Protein AF-A0A3A8WN65-F1 (afdb_monomer_lite)

Secondary structure (DSSP, 8-state):
--EEE-HHHHHHTT-----SS-HHHHHHHHHHHHHTPEEE-S-HHHHTTSTT--EE---

Structure (mmCIF, N/CA/C/O backbone):
data_AF-A0A3A8WN65-F1
#
_entry.id   AF-A0A3A8WN65-F1
#
loop_
_atom_site.group_PDB
_atom_site.id
_atom_site.type_symbol
_atom_site.label_atom_id
_atom_site.label_alt_id
_atom_site.label_comp_id
_atom_site.label_asym_id
_atom_site.label_entity_id
_atom_site.label_seq_id
_atom_site.pdbx_PDB_ins_code
_atom_site.Cartn_x
_atom_site.Cartn_y
_atom_site.Cartn_z
_atom_site.occupancy
_atom_site.B_iso_or_equiv
_atom_site.auth_seq_id
_atom_site.auth_comp_id
_atom_site.auth_asym_id
_atom_site.auth_atom_id
_atom_site.pdbx_PDB_model_num
ATOM 1 N N . MET A 1 1 ? -13.386 -10.703 8.371 1.00 58.97 1 MET A N 1
ATOM 2 C CA . MET A 1 1 ? -12.797 -9.598 7.576 1.00 58.97 1 MET A CA 1
ATOM 3 C C . MET A 1 1 ? -11.663 -10.160 6.725 1.00 58.97 1 MET A C 1
ATOM 5 O O . MET A 1 1 ? -11.063 -11.136 7.156 1.00 58.97 1 MET A O 1
ATOM 9 N N . LYS A 1 2 ? -11.419 -9.626 5.517 1.00 77.69 2 LYS A N 1
ATOM 10 C CA . LYS A 1 2 ? -10.347 -10.097 4.617 1.00 77.69 2 LYS A CA 1
ATOM 11 C C . LYS A 1 2 ? -9.188 -9.100 4.651 1.00 77.69 2 LYS A C 1
ATOM 13 O O . LYS A 1 2 ? -9.405 -7.919 4.392 1.00 77.69 2 LYS A O 1
ATOM 18 N N . TYR A 1 3 ? -7.999 -9.593 4.971 1.00 81.69 3 TYR A N 1
ATOM 19 C CA . TYR A 1 3 ? -6.775 -8.807 5.110 1.00 81.69 3 TYR A CA 1
ATOM 20 C C . TYR A 1 3 ? -5.786 -9.184 4.010 1.00 81.69 3 TYR A C 1
ATOM 22 O O . TYR A 1 3 ? -5.783 -10.330 3.553 1.00 81.69 3 TYR A O 1
ATOM 30 N N . MET A 1 4 ? -4.954 -8.233 3.595 1.00 81.44 4 MET A N 1
ATOM 31 C CA . MET A 1 4 ? -3.819 -8.493 2.713 1.00 81.44 4 MET A CA 1
ATOM 32 C C . MET A 1 4 ? -2.531 -8.050 3.392 1.00 81.44 4 MET A C 1
ATOM 34 O O . MET A 1 4 ? -2.383 -6.887 3.750 1.00 81.44 4 MET A O 1
ATOM 38 N N . LEU A 1 5 ? -1.616 -8.993 3.582 1.00 81.06 5 LEU A N 1
ATOM 39 C CA . LEU A 1 5 ? -0.278 -8.716 4.087 1.00 81.06 5 LEU A CA 1
ATOM 40 C C . LEU A 1 5 ? 0.571 -8.198 2.929 1.00 81.06 5 LEU A C 1
ATOM 42 O O . LEU A 1 5 ? 0.502 -8.741 1.823 1.00 81.06 5 LEU A O 1
ATOM 46 N N . ASP A 1 6 ? 1.341 -7.143 3.161 1.00 77.31 6 ASP A N 1
ATOM 47 C CA . ASP A 1 6 ? 2.251 -6.644 2.138 1.00 77.31 6 ASP A CA 1
ATOM 48 C C . ASP A 1 6 ? 3.503 -7.536 1.997 1.00 77.31 6 ASP A C 1
ATOM 50 O O . ASP A 1 6 ? 3.846 -8.330 2.879 1.00 77.31 6 ASP A O 1
ATOM 54 N N . THR A 1 7 ? 4.204 -7.402 0.870 1.00 65.56 7 THR A N 1
ATOM 55 C CA . THR A 1 7 ? 5.373 -8.210 0.520 1.00 65.56 7 THR A CA 1
ATOM 56 C C . THR A 1 7 ? 6.511 -7.986 1.508 1.00 65.56 7 THR A C 1
ATOM 58 O O . THR A 1 7 ? 7.215 -8.941 1.816 1.00 65.56 7 THR A O 1
ATOM 61 N N . ASN A 1 8 ? 6.663 -6.784 2.072 1.00 65.12 8 ASN A N 1
ATOM 62 C CA . ASN A 1 8 ? 7.667 -6.516 3.098 1.00 65.12 8 ASN A CA 1
ATOM 63 C C . ASN A 1 8 ? 7.313 -7.189 4.427 1.00 65.12 8 ASN A C 1
ATOM 65 O O . ASN A 1 8 ? 8.222 -7.682 5.081 1.00 65.12 8 ASN A O 1
ATOM 69 N N . THR A 1 9 ? 6.037 -7.305 4.809 1.00 61.81 9 THR A N 1
ATOM 70 C CA . THR A 1 9 ? 5.617 -8.110 5.978 1.00 61.81 9 THR A CA 1
ATOM 71 C C . THR A 1 9 ? 5.830 -9.611 5.739 1.00 61.81 9 THR A C 1
ATOM 73 O O . THR A 1 9 ? 6.321 -10.320 6.619 1.00 61.81 9 THR A O 1
ATOM 76 N N . CYS A 1 10 ? 5.566 -10.103 4.524 1.00 58.09 10 CYS A N 1
ATOM 77 C CA . CYS A 1 10 ? 5.888 -11.482 4.133 1.00 58.09 10 CYS A CA 1
ATOM 78 C C . CYS A 1 10 ? 7.404 -11.754 4.146 1.00 58.09 10 CYS A C 1
ATOM 80 O O . CYS A 1 10 ? 7.850 -12.813 4.585 1.00 58.09 10 CYS A O 1
ATOM 82 N N . ILE A 1 11 ? 8.201 -10.784 3.698 1.00 61.31 11 ILE A N 1
ATOM 83 C CA . ILE A 1 11 ? 9.665 -10.826 3.716 1.00 61.31 11 ILE A CA 1
ATOM 84 C C . ILE A 1 11 ? 10.214 -10.566 5.125 1.00 61.31 11 ILE A C 1
ATOM 86 O O . ILE A 1 11 ? 11.284 -11.064 5.445 1.00 61.31 11 ILE A O 1
ATOM 90 N N . PHE A 1 12 ? 9.506 -9.872 6.018 1.00 52.91 12 PHE A N 1
ATOM 91 C CA . PHE A 1 12 ? 9.900 -9.699 7.422 1.00 52.91 12 PHE A CA 1
ATOM 92 C C . PHE A 1 12 ? 9.886 -11.036 8.173 1.00 52.91 12 PHE A C 1
ATOM 94 O O . PHE A 1 12 ? 10.749 -11.276 9.014 1.00 52.91 12 PHE A O 1
ATOM 101 N N . ALA A 1 13 ? 9.015 -11.969 7.775 1.00 54.94 13 ALA A N 1
ATOM 102 C CA . ALA A 1 13 ? 9.124 -13.367 8.186 1.00 54.94 13 ALA A CA 1
ATOM 103 C C . ALA A 1 13 ? 10.378 -14.084 7.618 1.00 54.94 13 ALA A C 1
ATOM 105 O O . ALA A 1 13 ? 10.664 -15.206 8.033 1.00 54.94 13 ALA A O 1
ATOM 106 N N . MET A 1 14 ? 11.134 -13.474 6.684 1.00 46.03 14 MET A N 1
ATOM 107 C CA . MET A 1 14 ? 12.219 -14.127 5.926 1.00 46.03 14 MET A CA 1
ATOM 108 C C . MET A 1 14 ? 13.551 -13.371 5.643 1.00 46.03 14 MET A C 1
ATOM 110 O O . MET A 1 14 ? 14.453 -14.085 5.216 1.00 46.03 14 MET A O 1
ATOM 114 N N . LYS A 1 15 ? 13.767 -12.056 5.889 1.00 44.09 15 LYS A N 1
ATOM 115 C CA . LYS A 1 15 ? 15.065 -11.285 5.978 1.00 44.09 15 LYS A CA 1
ATOM 116 C C . LYS A 1 15 ? 15.027 -9.860 5.366 1.00 44.09 15 LYS A C 1
ATOM 118 O O . LYS A 1 15 ? 14.266 -9.571 4.461 1.00 44.09 15 LYS A O 1
ATOM 123 N N . GLN A 1 16 ? 15.925 -8.988 5.856 1.00 51.28 16 GLN A N 1
ATOM 124 C CA . GLN A 1 16 ? 15.989 -7.515 5.692 1.00 51.28 16 GLN A CA 1
ATOM 125 C C . GLN A 1 16 ? 16.600 -6.957 4.378 1.00 51.28 16 GLN A C 1
ATOM 127 O O . GLN A 1 16 ? 17.669 -7.413 3.973 1.00 51.28 16 GLN A O 1
ATOM 132 N N . LYS A 1 17 ? 16.039 -5.851 3.844 1.00 39.94 17 LYS A N 1
ATOM 133 C CA . LYS A 1 17 ? 16.650 -4.499 3.620 1.00 39.94 17 LYS A CA 1
ATOM 134 C C . LYS A 1 17 ? 15.747 -3.611 2.730 1.00 39.94 17 LYS A C 1
ATOM 136 O O . LYS A 1 17 ? 15.084 -4.123 1.840 1.00 39.94 17 LYS A O 1
ATOM 141 N N . GLY A 1 18 ? 15.732 -2.295 2.993 1.00 51.72 18 GLY A N 1
ATOM 142 C CA . GLY A 1 18 ? 14.700 -1.340 2.541 1.00 51.72 18 GLY A CA 1
ATOM 143 C C . GLY A 1 18 ? 15.006 -0.438 1.332 1.00 51.72 18 GLY A C 1
ATOM 144 O O . GLY A 1 18 ? 16.163 -0.238 0.958 1.00 51.72 18 GLY A O 1
ATOM 145 N N . ILE A 1 19 ? 13.924 0.124 0.766 1.00 46.69 19 ILE A N 1
ATOM 146 C CA . ILE A 1 19 ? 13.835 1.120 -0.325 1.00 46.69 19 ILE A CA 1
ATOM 147 C C . ILE A 1 19 ? 12.538 1.949 -0.094 1.00 46.69 19 ILE A C 1
ATOM 149 O O . ILE A 1 19 ? 11.568 1.339 0.326 1.00 46.69 19 ILE A O 1
ATOM 153 N N . PRO A 1 20 ? 12.459 3.272 -0.384 1.00 57.88 20 PRO A N 1
ATOM 154 C CA . PRO A 1 20 ? 11.456 4.215 0.179 1.00 57.88 20 PRO A CA 1
ATOM 155 C C . PRO A 1 20 ? 9.988 4.162 -0.328 1.00 57.88 20 PRO A C 1
ATOM 157 O O . PRO A 1 20 ? 9.235 5.115 -0.086 1.00 57.88 20 PRO A O 1
ATOM 160 N N . ILE A 1 21 ? 9.640 3.130 -1.096 1.00 65.38 21 ILE A N 1
ATOM 161 C CA . ILE A 1 21 ? 8.336 2.593 -1.549 1.00 65.38 21 ILE A CA 1
ATOM 162 C C . ILE A 1 21 ? 8.681 1.802 -2.794 1.00 65.38 21 ILE A C 1
ATOM 164 O O . ILE A 1 21 ? 9.041 2.367 -3.834 1.00 65.38 21 ILE A O 1
ATOM 168 N N . GLY A 1 22 ? 8.644 0.483 -2.675 1.00 73.50 22 GLY A N 1
ATOM 169 C CA . GLY A 1 22 ? 8.970 -0.374 -3.795 1.00 73.50 22 GLY A CA 1
ATOM 170 C C . GLY A 1 22 ? 7.910 -0.261 -4.897 1.00 73.50 22 GLY A C 1
ATOM 171 O O . GLY A 1 22 ? 6.726 -0.074 -4.605 1.00 73.50 22 GLY A O 1
ATOM 172 N N . PRO A 1 23 ? 8.275 -0.478 -6.173 1.00 75.88 23 PRO A N 1
ATOM 173 C CA . PRO A 1 23 ? 7.285 -0.703 -7.231 1.00 75.88 23 PRO A CA 1
ATOM 174 C C . PRO A 1 23 ? 6.308 -1.836 -6.866 1.00 75.88 23 PRO A C 1
ATOM 176 O O . PRO A 1 23 ? 5.145 -1.806 -7.259 1.00 75.88 23 PRO A O 1
ATOM 179 N N . MET A 1 24 ? 6.753 -2.796 -6.048 1.00 80.56 24 MET A N 1
ATOM 180 C CA . MET A 1 24 ? 5.906 -3.848 -5.494 1.00 80.56 24 MET A CA 1
ATOM 181 C C . MET A 1 24 ? 4.844 -3.306 -4.527 1.00 80.56 24 MET A C 1
ATOM 183 O O . MET A 1 24 ? 3.679 -3.671 -4.645 1.00 80.56 24 MET A O 1
ATOM 187 N N . ASP A 1 25 ? 5.200 -2.395 -3.619 1.00 83.69 25 ASP A N 1
ATOM 188 C CA . ASP A 1 25 ? 4.261 -1.829 -2.640 1.00 83.69 25 ASP A CA 1
ATOM 189 C C . ASP A 1 25 ? 3.149 -1.030 -3.317 1.00 83.69 25 ASP A C 1
ATOM 191 O O . ASP A 1 25 ? 1.994 -1.056 -2.889 1.00 83.69 25 ASP A O 1
ATOM 195 N N . MET A 1 26 ? 3.460 -0.405 -4.454 1.00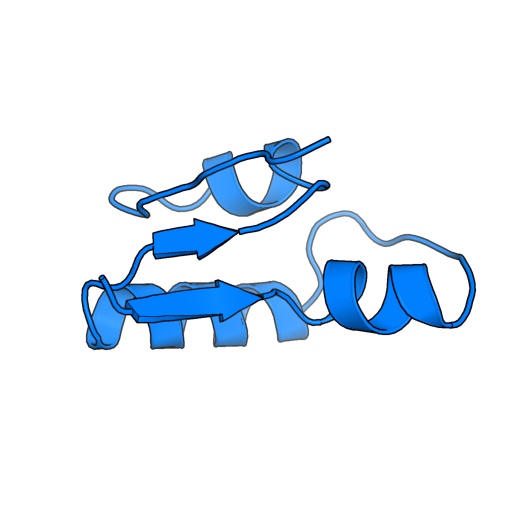 82.06 26 MET A N 1
ATOM 196 C CA . MET A 1 26 ? 2.462 0.259 -5.286 1.00 82.06 26 MET A CA 1
ATOM 197 C C . MET A 1 26 ? 1.468 -0.733 -5.915 1.00 82.06 26 MET A C 1
ATOM 199 O O . MET A 1 26 ? 0.270 -0.437 -5.975 1.00 82.06 26 MET A O 1
ATOM 203 N N . LEU A 1 27 ? 1.923 -1.920 -6.337 1.00 85.12 27 LEU A N 1
ATOM 204 C CA . LEU A 1 27 ? 1.041 -2.986 -6.834 1.00 85.12 27 LEU A CA 1
ATOM 205 C C . LEU A 1 27 ? 0.138 -3.532 -5.722 1.00 85.12 27 LEU A C 1
ATOM 207 O O . LEU A 1 27 ? -1.063 -3.698 -5.938 1.00 85.12 27 LEU A O 1
ATOM 211 N N . ILE A 1 28 ? 0.682 -3.743 -4.523 1.00 87.44 28 ILE A N 1
ATOM 212 C CA . ILE A 1 28 ? -0.080 -4.199 -3.350 1.00 87.44 28 ILE A CA 1
ATOM 213 C C . ILE A 1 28 ? -1.133 -3.161 -2.967 1.00 87.44 28 ILE A C 1
ATOM 215 O O . ILE A 1 28 ? -2.303 -3.507 -2.811 1.00 87.44 28 ILE A O 1
ATOM 219 N N . ALA A 1 29 ? -0.748 -1.886 -2.866 1.00 86.06 29 ALA A N 1
ATOM 220 C CA . ALA A 1 29 ? -1.665 -0.799 -2.543 1.00 86.06 29 ALA A CA 1
ATOM 221 C C . ALA A 1 29 ? -2.785 -0.673 -3.586 1.00 86.06 29 ALA A C 1
ATOM 223 O O . ALA A 1 29 ? -3.956 -0.538 -3.228 1.00 86.06 29 ALA A O 1
ATOM 224 N N . SER A 1 30 ? -2.445 -0.783 -4.873 1.00 86.00 30 SER A N 1
ATOM 225 C CA . SER A 1 30 ? -3.422 -0.752 -5.968 1.00 86.00 30 SER A CA 1
ATOM 226 C C . SER A 1 30 ? -4.391 -1.933 -5.897 1.00 86.00 30 SER A C 1
ATOM 228 O O . SER A 1 30 ? -5.600 -1.746 -6.029 1.00 86.00 30 SER A O 1
ATOM 230 N N . HIS A 1 31 ? -3.886 -3.138 -5.627 1.00 89.56 31 HIS A N 1
ATOM 231 C CA . HIS A 1 31 ? -4.707 -4.340 -5.492 1.00 89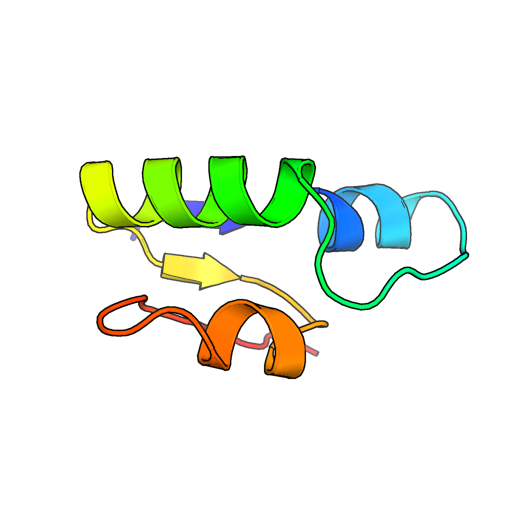.56 31 HIS A CA 1
ATOM 232 C C . HIS A 1 31 ? -5.616 -4.282 -4.254 1.00 89.56 31 HIS A C 1
ATOM 234 O O . HIS A 1 31 ? -6.807 -4.576 -4.344 1.00 89.56 31 HIS A O 1
ATOM 240 N N . ALA A 1 32 ? -5.094 -3.826 -3.111 1.00 89.94 32 ALA A N 1
ATOM 241 C 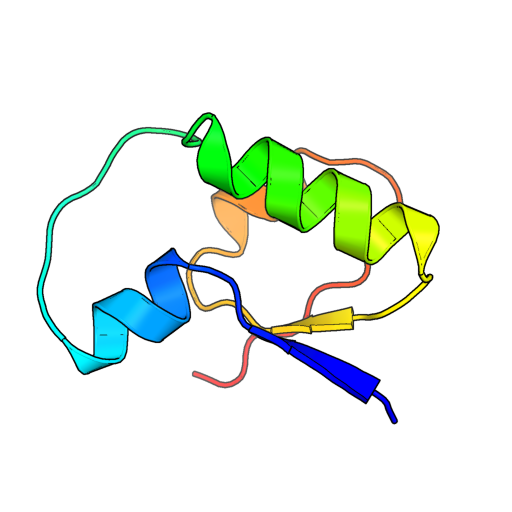CA . ALA A 1 32 ? -5.867 -3.669 -1.880 1.00 89.94 32 ALA A CA 1
ATOM 242 C C . ALA A 1 32 ? -6.997 -2.655 -2.057 1.00 89.94 32 ALA A C 1
ATOM 244 O O . ALA A 1 32 ? -8.134 -2.902 -1.654 1.00 89.94 32 ALA A O 1
ATOM 245 N N . LYS A 1 33 ? -6.689 -1.530 -2.713 1.00 88.31 33 LYS A N 1
ATOM 246 C CA . LYS A 1 33 ? -7.653 -0.477 -3.025 1.00 88.31 33 LYS A CA 1
ATOM 247 C C . LYS A 1 33 ? -8.729 -0.964 -3.991 1.00 88.31 33 LYS A C 1
ATOM 249 O O . LYS A 1 33 ? -9.902 -0.707 -3.744 1.00 88.31 33 LYS A O 1
ATOM 254 N N . ALA A 1 34 ? -8.351 -1.700 -5.037 1.00 89.38 34 ALA A N 1
ATOM 255 C CA . ALA A 1 34 ? -9.300 -2.287 -5.984 1.00 89.38 34 ALA A CA 1
ATOM 256 C C . ALA A 1 34 ? -10.261 -3.282 -5.311 1.00 89.38 34 ALA A C 1
ATOM 258 O O . ALA A 1 34 ? -11.432 -3.346 -5.672 1.00 89.38 34 ALA A O 1
ATOM 259 N N . LEU A 1 35 ? -9.783 -4.028 -4.310 1.00 90.69 35 LEU A N 1
ATOM 260 C CA . LEU A 1 35 ? -10.588 -4.992 -3.555 1.00 90.69 35 LEU A CA 1
ATOM 261 C C . LEU A 1 35 ? -11.282 -4.402 -2.314 1.00 90.69 35 LEU A C 1
ATOM 263 O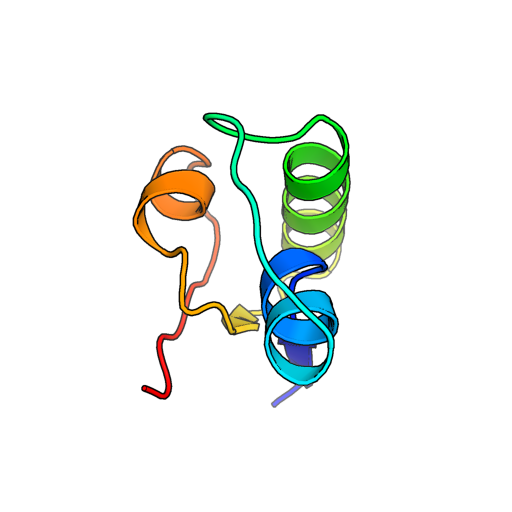 O . LEU A 1 35 ? -12.074 -5.096 -1.677 1.00 90.69 35 LEU A O 1
ATOM 267 N N . GLY A 1 36 ? -10.986 -3.155 -1.938 1.00 90.94 36 GLY A N 1
ATOM 268 C CA . GLY A 1 36 ? -11.523 -2.514 -0.732 1.00 90.94 36 GLY A CA 1
ATOM 269 C C . GLY A 1 36 ? -11.111 -3.186 0.587 1.00 90.94 36 GLY A C 1
ATOM 270 O O . GLY A 1 36 ? -11.816 -3.043 1.593 1.00 90.94 36 GLY A O 1
ATOM 271 N N . ILE A 1 37 ? -10.001 -3.927 0.584 1.00 91.81 37 ILE A N 1
ATOM 272 C CA . ILE A 1 37 ? -9.506 -4.705 1.729 1.00 91.81 37 ILE A CA 1
ATOM 273 C C . ILE A 1 37 ? -8.471 -3.928 2.544 1.00 91.81 37 ILE A C 1
ATOM 275 O O . ILE A 1 37 ? -7.829 -3.003 2.047 1.00 91.81 37 ILE A O 1
ATOM 279 N N . THR A 1 38 ? -8.315 -4.315 3.808 1.00 91.38 38 THR A N 1
ATOM 280 C CA . THR A 1 38 ? -7.332 -3.715 4.714 1.00 91.38 38 THR A CA 1
ATOM 281 C C . THR A 1 38 ? -5.958 -4.331 4.486 1.00 91.38 38 THR A C 1
ATOM 283 O O . THR A 1 38 ? -5.823 -5.559 4.474 1.00 91.38 38 THR A O 1
ATOM 286 N N . ILE A 1 39 ? -4.943 -3.483 4.323 1.00 90.62 39 ILE A N 1
ATOM 287 C CA . ILE A 1 39 ? -3.548 -3.910 4.348 1.00 90.62 39 ILE A CA 1
ATOM 288 C C . ILE A 1 39 ? -3.090 -4.008 5.795 1.00 90.62 39 ILE A C 1
ATOM 290 O O . ILE A 1 39 ? -3.236 -3.053 6.553 1.00 90.62 39 ILE A O 1
ATOM 294 N N . VAL A 1 40 ? -2.504 -5.145 6.148 1.00 89.31 40 VAL A N 1
ATOM 295 C CA . VAL A 1 40 ? -1.807 -5.323 7.422 1.00 89.31 40 VAL A CA 1
ATOM 296 C C . VAL A 1 40 ? -0.315 -5.225 7.141 1.00 89.31 40 VAL A C 1
ATOM 298 O O . VAL A 1 40 ? 0.215 -6.016 6.357 1.00 89.31 40 VAL A O 1
ATOM 301 N N . THR A 1 41 ? 0.343 -4.225 7.723 1.00 85.50 41 THR A N 1
ATOM 302 C CA . THR A 1 41 ? 1.756 -3.933 7.458 1.00 85.50 41 THR A CA 1
ATOM 303 C C . THR A 1 41 ? 2.434 -3.276 8.648 1.00 85.50 41 THR A C 1
ATOM 305 O O . THR A 1 41 ? 1.872 -2.364 9.244 1.00 85.50 41 THR A O 1
ATOM 308 N N . ASN A 1 42 ? 3.681 -3.665 8.923 1.00 83.25 42 ASN A N 1
ATOM 309 C CA . ASN A 1 42 ? 4.540 -2.959 9.882 1.00 83.25 42 ASN A CA 1
ATOM 310 C C . ASN A 1 42 ? 5.269 -1.752 9.236 1.00 83.25 42 ASN A C 1
ATOM 312 O O . ASN A 1 42 ? 5.929 -0.963 9.907 1.00 83.25 42 ASN A O 1
ATOM 316 N N . ASN A 1 43 ? 5.161 -1.578 7.910 1.00 80.69 43 ASN A N 1
ATOM 317 C CA . ASN A 1 43 ? 5.717 -0.436 7.174 1.00 80.69 43 ASN A CA 1
ATOM 318 C C . ASN A 1 43 ? 4.630 0.603 6.857 1.00 80.69 43 ASN A C 1
ATOM 320 O O . ASN A 1 43 ? 4.490 1.086 5.728 1.00 80.69 43 ASN A O 1
ATOM 324 N N . THR A 1 44 ? 3.819 0.953 7.861 1.00 83.38 44 THR A N 1
ATOM 325 C CA . THR A 1 44 ? 2.654 1.832 7.658 1.00 83.38 44 THR A CA 1
ATOM 326 C C . THR A 1 44 ? 3.022 3.188 7.056 1.00 83.38 44 THR A C 1
ATOM 328 O O . THR A 1 44 ? 2.215 3.772 6.338 1.00 83.38 44 THR A O 1
ATOM 331 N N . ASN A 1 45 ? 4.236 3.690 7.295 1.00 83.94 45 ASN A N 1
ATOM 332 C CA . ASN A 1 45 ? 4.709 4.980 6.780 1.00 83.94 45 ASN A CA 1
ATOM 333 C C . ASN A 1 45 ? 4.773 5.047 5.251 1.00 83.94 45 ASN A C 1
ATOM 335 O O . ASN A 1 45 ? 4.589 6.123 4.677 1.00 83.94 45 ASN A O 1
ATOM 339 N N . GLU A 1 46 ? 5.009 3.919 4.591 1.00 83.38 46 GLU A N 1
ATOM 340 C CA . GLU A 1 46 ? 5.024 3.847 3.136 1.00 83.38 46 GLU A CA 1
ATOM 341 C C . GLU A 1 46 ? 3.605 3.821 2.570 1.00 83.38 46 GLU A C 1
ATOM 343 O O . GLU A 1 46 ? 3.217 4.675 1.769 1.00 83.38 46 GLU A O 1
ATOM 348 N N . PHE A 1 47 ? 2.767 2.925 3.079 1.00 85.00 47 PHE A N 1
ATOM 349 C CA . PHE A 1 47 ? 1.399 2.778 2.593 1.00 85.00 47 PHE A CA 1
ATOM 350 C C . PHE A 1 47 ? 0.485 3.960 2.948 1.00 85.00 47 PHE A C 1
ATOM 352 O O . PHE A 1 47 ? -0.448 4.250 2.197 1.00 85.00 47 PHE A O 1
ATOM 359 N N . LYS A 1 48 ? 0.779 4.709 4.022 1.00 85.31 48 LYS A N 1
ATOM 360 C CA . LYS A 1 48 ? 0.074 5.956 4.390 1.00 85.31 48 LYS A CA 1
ATOM 361 C C . LYS A 1 48 ? 0.125 7.027 3.296 1.00 85.31 48 LYS A C 1
ATOM 363 O O . LYS A 1 48 ? -0.728 7.911 3.281 1.00 85.31 48 LYS A O 1
ATOM 368 N N . ARG A 1 49 ? 1.092 6.965 2.372 1.00 83.75 49 ARG A N 1
ATOM 369 C CA . ARG A 1 49 ? 1.183 7.907 1.241 1.00 83.75 49 ARG A CA 1
ATOM 370 C C . ARG A 1 49 ? 0.094 7.674 0.189 1.00 83.75 49 ARG A C 1
ATOM 372 O O . ARG A 1 49 ? -0.170 8.559 -0.623 1.00 83.75 49 ARG A O 1
ATOM 379 N N . VAL A 1 50 ? -0.554 6.507 0.196 1.00 82.44 50 VAL A N 1
ATOM 380 C CA . VAL A 1 50 ? -1.641 6.172 -0.727 1.00 82.44 50 VAL A CA 1
ATOM 381 C C . VAL A 1 50 ? -2.985 6.551 -0.103 1.00 82.44 50 VAL A C 1
ATOM 383 O O . VAL A 1 50 ? 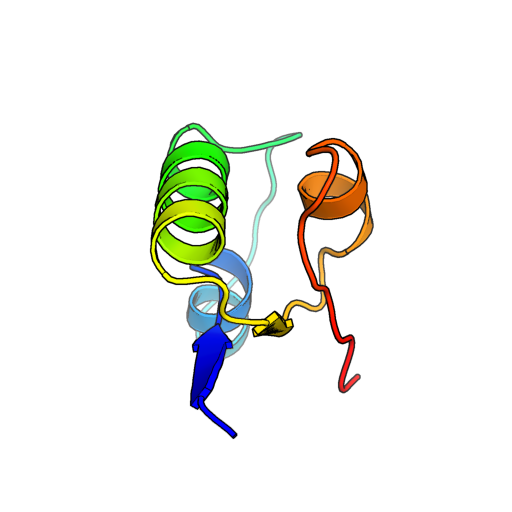-3.480 5.903 0.816 1.00 82.44 50 VAL A O 1
ATOM 386 N N . SER A 1 51 ? -3.612 7.601 -0.637 1.00 85.06 51 SER A N 1
ATOM 387 C CA . SER A 1 51 ? -4.914 8.076 -0.155 1.00 85.06 51 SER A CA 1
ATOM 388 C C . SER A 1 51 ? -6.040 7.047 -0.358 1.00 85.06 51 SER A C 1
ATOM 390 O O . SER A 1 51 ? -6.190 6.452 -1.439 1.00 85.06 51 SER A O 1
ATOM 392 N N . GLY A 1 52 ? -6.863 6.880 0.684 1.00 84.69 52 GLY A N 1
ATOM 393 C CA . GLY A 1 52 ? -8.033 5.996 0.704 1.00 84.69 52 GLY A CA 1
ATOM 394 C C . GLY A 1 52 ? -7.724 4.522 0.980 1.00 84.69 52 GLY A C 1
ATOM 395 O O . GLY A 1 52 ? -8.588 3.675 0.766 1.00 84.69 52 GLY A O 1
ATOM 396 N N . LEU A 1 53 ? -6.507 4.203 1.424 1.00 88.94 53 LEU A N 1
ATOM 397 C CA . LEU A 1 53 ? -6.101 2.847 1.778 1.00 88.94 53 LEU A CA 1
ATOM 398 C C . LEU A 1 53 ? -6.433 2.547 3.246 1.00 88.94 53 LEU A C 1
ATOM 400 O O . LEU A 1 53 ? -6.117 3.341 4.131 1.00 88.94 53 LEU A O 1
ATOM 404 N N . LYS A 1 54 ? -7.059 1.397 3.512 1.00 91.00 54 LYS A N 1
ATOM 405 C CA . LYS A 1 54 ? -7.278 0.910 4.881 1.00 91.00 54 LYS A CA 1
ATOM 406 C C . LYS A 1 54 ? -6.016 0.197 5.351 1.00 91.00 54 LYS A C 1
ATOM 408 O O . LYS A 1 54 ? -5.555 -0.716 4.669 1.00 91.00 54 LYS A O 1
ATOM 413 N N . LEU A 1 55 ? -5.482 0.615 6.493 1.00 90.25 55 LEU A N 1
ATOM 414 C CA . LEU A 1 55 ? -4.226 0.116 7.045 1.00 90.25 55 LEU A CA 1
ATOM 415 C C . LEU A 1 55 ? -4.411 -0.299 8.500 1.00 90.25 55 LEU A C 1
ATOM 417 O O . LEU A 1 55 ? -5.034 0.430 9.270 1.00 90.25 55 LEU A O 1
ATOM 421 N N . GLU A 1 56 ? -3.836 -1.437 8.858 1.00 89.25 56 GLU A N 1
ATOM 422 C CA . GLU A 1 56 ? -3.713 -1.918 10.229 1.00 89.25 56 GLU A CA 1
ATOM 423 C C . GLU A 1 56 ? -2.252 -2.279 10.513 1.00 89.25 56 GLU A C 1
ATOM 425 O O . GLU A 1 56 ? -1.559 -2.837 9.658 1.00 89.25 56 GLU A O 1
ATOM 430 N N . ASP A 1 57 ? -1.803 -1.941 11.718 1.00 86.94 57 ASP A N 1
ATOM 431 C CA . ASP A 1 57 ? -0.522 -2.366 12.273 1.00 86.94 57 ASP A CA 1
ATOM 432 C C . ASP A 1 57 ? -0.816 -3.332 13.419 1.00 86.94 57 ASP A C 1
ATOM 434 O O . ASP A 1 57 ? -1.641 -3.027 14.285 1.00 86.94 57 ASP A O 1
ATOM 438 N N . TRP A 1 58 ? -0.228 -4.521 13.368 1.00 82.00 58 TRP A N 1
ATOM 439 C CA . TRP A 1 58 ? -0.466 -5.592 14.344 1.00 82.00 58 TRP A CA 1
ATOM 440 C C . TRP A 1 58 ? 0.769 -5.868 15.213 1.00 82.00 58 TRP A C 1
ATOM 442 O O . TRP A 1 58 ? 0.781 -6.862 15.942 1.00 82.00 58 TRP A O 1
ATOM 452 N N . LEU A 1 59 ? 1.799 -5.022 15.112 1.00 70.69 59 LEU A N 1
ATOM 453 C CA . LEU A 1 59 ? 3.057 -5.115 15.852 1.00 70.69 59 LEU A CA 1
ATOM 454 C C . LEU A 1 59 ? 3.194 -4.013 16.910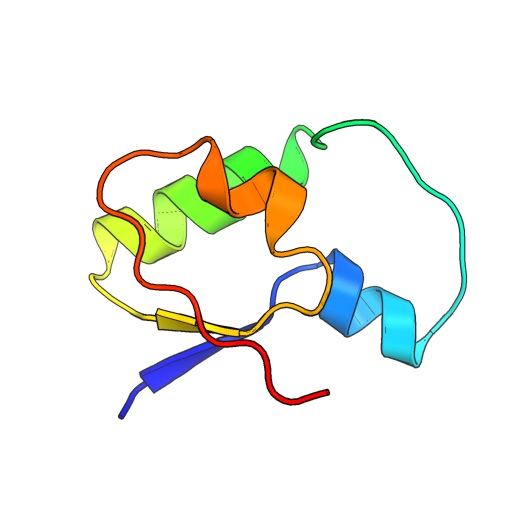 1.00 70.69 59 LEU A C 1
ATOM 456 O O . LEU A 1 59 ? 2.602 -2.924 16.742 1.00 70.69 59 LEU A O 1
#

Radius of gyration: 10.6 Å; chains: 1; bounding box: 29×22×23 Å

Sequence (59 aa):
MKYMLDTNTCIFAMKQKGIPIGPMDMLIASHAKALGITIVTNNTNEFKRVSGLKLEDWL

Foldseek 3Di:
DDEDEAPVNVCVVPDDDDDLADPRNVVVLVVCQVVVHEYEYPVVVNSVVDPPHHYDYPD

pLDDT: mean 76.76, std 14.43, range [39.94, 91.81]